Protein AF-A0A9J7IF92-F1 (afdb_monomer_lite)

Foldseek 3Di:
DCVVVVVVVVVVCVVVVFDWDWDDDVPPPVRTDIDRCCCVVVPVPDDDDDPDDDDDQDAFDQDPVDLLNVLQCCLQCVVVVHDDDDDDDPDDDCQSVCSVVVHHDDDDDQQPPHDDQVVHPPDDGDPVSVVVRVVSCVRSVVSSVVD

Sequence (147 aa):
MFEPCIKFLCQELQKLEIPYQVHHINGDRTKPVLVRKWCEEAGGDIVLHFEQKEPKVEPTKIDDSNIYWVAFEKCLVKELGLKIRKQIFPGGTDSRHIRHVGIPSIGFSPMINTPVLLHDHDEFLKADTYLRGVEIYEKLIPAVVNA

Radius of gyration: 21.29 Å; chains: 1; bounding box: 54×37×50 Å

pLDDT: mean 86.66, std 11.0, range [61.31, 98.31]

Secondary structure (DSSP, 8-state):
--HHHHHHHHHHHHHTT--EEEEEGGG-TTSEEEEETHHHHTTS------S--PPP-PPPP-STT-HHHHHHHIIIIIIS----------S--THHHHHHTT---------TT----TTSTT----HHHHHHHHHHHHHHHHHHHT-

Structure (mmCIF, N/CA/C/O backbone):
data_AF-A0A9J7IF92-F1
#
_entry.id   AF-A0A9J7IF92-F1
#
loop_
_atom_site.group_PDB
_atom_site.id
_atom_site.type_symbol
_atom_site.label_atom_id
_atom_site.label_alt_id
_atom_site.label_comp_id
_atom_site.label_asym_id
_atom_site.label_entity_id
_atom_site.label_seq_id
_atom_site.pdbx_PDB_ins_code
_atom_site.Cartn_x
_atom_site.Cartn_y
_atom_site.Cartn_z
_atom_site.occupancy
_atom_site.B_iso_or_equiv
_atom_site.auth_seq_id
_atom_site.auth_comp_id
_atom_site.auth_asym_id
_atom_site.auth_atom_id
_atom_site.pdbx_PDB_model_num
ATOM 1 N N . MET A 1 1 ? 9.139 15.961 -10.891 1.00 61.31 1 MET A N 1
ATOM 2 C CA . MET A 1 1 ? 8.893 14.813 -9.983 1.00 61.31 1 MET A CA 1
ATOM 3 C C . MET A 1 1 ? 10.072 13.833 -9.942 1.00 61.31 1 MET A C 1
ATOM 5 O O . MET A 1 1 ? 10.369 13.362 -8.859 1.00 61.31 1 MET A O 1
ATOM 9 N N . PHE A 1 2 ? 10.790 13.574 -11.047 1.00 72.06 2 PHE A N 1
ATOM 10 C CA . PHE A 1 2 ? 11.914 12.610 -11.065 1.00 72.06 2 PHE A CA 1
ATOM 11 C C . PHE A 1 2 ? 13.319 13.228 -11.100 1.00 72.06 2 PHE A C 1
ATOM 13 O O . PHE A 1 2 ? 14.304 12.503 -11.051 1.00 72.06 2 PHE A O 1
ATOM 20 N N . GLU A 1 3 ? 13.434 14.552 -11.170 1.00 77.56 3 GLU A N 1
ATOM 21 C CA . GLU A 1 3 ? 14.719 15.248 -11.301 1.00 77.56 3 GLU A CA 1
ATOM 22 C C . GLU A 1 3 ? 15.701 14.980 -10.142 1.00 77.56 3 GLU A C 1
ATOM 24 O O . GLU A 1 3 ? 16.866 14.706 -10.429 1.00 77.56 3 GLU A O 1
ATOM 29 N N . PRO A 1 4 ? 15.269 14.913 -8.862 1.00 81.44 4 PRO A N 1
ATOM 30 C CA . PRO A 1 4 ? 16.155 14.482 -7.778 1.00 81.44 4 PRO A CA 1
ATOM 31 C C . PRO A 1 4 ? 16.646 13.036 -7.944 1.00 81.44 4 PRO A C 1
ATOM 33 O O . PRO A 1 4 ? 17.818 12.758 -7.703 1.00 81.44 4 PRO A O 1
ATOM 36 N N . CYS A 1 5 ? 15.779 12.126 -8.403 1.00 76.56 5 CYS A N 1
ATOM 37 C CA . CYS A 1 5 ? 16.123 10.720 -8.631 1.00 76.56 5 CYS A CA 1
ATOM 38 C C . CYS A 1 5 ? 17.094 10.555 -9.806 1.00 76.56 5 CYS A C 1
ATOM 40 O O . CYS A 1 5 ? 18.073 9.828 -9.688 1.00 76.56 5 CYS A O 1
ATOM 42 N N . ILE A 1 6 ? 16.859 11.257 -10.920 1.00 81.69 6 ILE A N 1
ATOM 43 C CA . ILE A 1 6 ? 17.766 11.264 -12.074 1.00 81.69 6 ILE A CA 1
ATOM 44 C C . ILE A 1 6 ? 19.119 11.838 -11.674 1.00 81.69 6 ILE A C 1
ATOM 46 O O . ILE A 1 6 ? 20.137 11.226 -11.963 1.00 81.69 6 ILE A O 1
ATOM 50 N N . LYS A 1 7 ? 19.145 12.966 -10.956 1.00 84.50 7 LYS A N 1
ATOM 51 C CA . LYS A 1 7 ? 20.393 13.573 -10.487 1.00 84.50 7 LYS A CA 1
ATOM 52 C C . LYS A 1 7 ? 21.185 12.617 -9.595 1.00 84.50 7 LYS A C 1
ATOM 54 O O . LYS A 1 7 ? 22.384 12.475 -9.805 1.00 84.50 7 LYS A O 1
ATOM 59 N N . PHE A 1 8 ? 20.518 11.944 -8.656 1.00 85.44 8 PHE A N 1
ATOM 60 C CA . PHE A 1 8 ? 21.138 10.924 -7.811 1.00 85.44 8 PHE A CA 1
ATOM 61 C C . PHE A 1 8 ? 21.724 9.778 -8.647 1.00 85.44 8 PHE A C 1
ATOM 63 O O . PHE A 1 8 ? 22.907 9.481 -8.530 1.00 85.44 8 PHE A O 1
ATOM 70 N N . LEU A 1 9 ? 20.939 9.182 -9.548 1.00 79.62 9 LEU A N 1
ATOM 71 C CA . LEU A 1 9 ? 21.404 8.070 -10.380 1.00 79.62 9 LEU A CA 1
ATOM 72 C C . LEU A 1 9 ? 22.560 8.479 -11.302 1.00 79.62 9 LEU A C 1
ATOM 74 O O . LEU A 1 9 ? 23.534 7.743 -11.413 1.00 79.62 9 LEU A O 1
ATOM 78 N N . CYS A 1 10 ? 22.498 9.662 -11.915 1.00 83.31 10 CYS A N 1
ATOM 79 C CA . CYS A 1 10 ? 23.593 10.203 -12.719 1.00 83.31 10 CYS A CA 1
ATOM 80 C C . CYS A 1 10 ? 24.871 10.389 -11.887 1.00 83.31 10 CYS A C 1
ATOM 82 O O . CYS A 1 10 ? 25.952 10.062 -12.366 1.00 83.31 10 CYS A O 1
ATOM 84 N N . GLN A 1 11 ? 24.762 10.878 -10.646 1.00 87.25 11 GLN A N 1
ATOM 85 C CA . GLN A 1 11 ? 25.906 11.026 -9.739 1.00 87.25 11 GLN A CA 1
ATOM 86 C C . GLN A 1 11 ? 26.518 9.673 -9.358 1.00 87.25 11 GLN A C 1
ATOM 88 O O . GLN A 1 11 ? 27.738 9.540 -9.368 1.00 87.25 11 GLN A O 1
ATOM 93 N N . GLU A 1 12 ? 25.699 8.664 -9.053 1.00 81.62 12 GLU A N 1
ATOM 94 C CA . GLU A 1 12 ? 26.191 7.316 -8.740 1.00 81.62 12 GLU A CA 1
ATOM 95 C C . GLU A 1 12 ? 26.870 6.662 -9.951 1.00 81.62 12 GLU A C 1
ATOM 97 O O . GLU A 1 12 ? 27.951 6.095 -9.820 1.00 81.62 12 GLU A O 1
ATOM 102 N N . LEU A 1 13 ? 26.298 6.808 -11.150 1.00 79.19 13 LEU A N 1
ATOM 103 C CA . LEU A 1 13 ? 26.904 6.292 -12.380 1.00 79.19 13 LEU A CA 1
ATOM 104 C C . LEU A 1 13 ? 28.215 7.014 -12.722 1.00 79.19 13 LEU A C 1
ATOM 106 O O . LEU A 1 13 ? 29.165 6.357 -13.130 1.00 79.19 13 LEU A O 1
ATOM 110 N N . GLN A 1 14 ? 28.315 8.328 -12.477 1.00 83.69 14 GLN A N 1
ATOM 111 C CA . GLN A 1 14 ? 29.574 9.074 -12.625 1.00 83.69 14 GLN A CA 1
ATOM 112 C C . GLN A 1 14 ? 30.665 8.584 -11.671 1.00 83.69 14 GLN A C 1
ATOM 114 O O . GLN A 1 14 ? 31.800 8.417 -12.101 1.00 83.69 14 GLN A O 1
ATOM 119 N N . LYS A 1 15 ? 30.337 8.338 -10.395 1.00 85.06 15 LYS A N 1
ATOM 120 C CA . LYS A 1 15 ? 31.303 7.813 -9.411 1.00 85.06 15 LYS A CA 1
ATOM 121 C C . LYS A 1 15 ? 31.850 6.442 -9.801 1.00 85.06 15 LYS A C 1
ATOM 123 O O . LYS A 1 15 ? 32.985 6.129 -9.466 1.00 85.06 15 LYS A O 1
ATOM 128 N N . LEU A 1 16 ? 31.025 5.634 -10.462 1.00 76.44 16 LEU A N 1
ATOM 129 C CA . LEU A 1 16 ? 31.374 4.296 -10.933 1.00 76.44 16 LEU A CA 1
ATOM 130 C C . LEU A 1 16 ? 31.968 4.297 -12.350 1.00 76.44 16 LEU A C 1
ATOM 132 O O . LEU A 1 16 ? 32.213 3.224 -12.889 1.00 76.44 16 LEU A O 1
ATOM 136 N N . GLU A 1 17 ? 32.144 5.474 -12.962 1.00 82.56 17 GLU A N 1
ATOM 137 C CA . GLU A 1 17 ? 32.596 5.641 -14.352 1.00 82.56 17 GLU A CA 1
ATOM 138 C C . GLU A 1 17 ? 31.731 4.871 -15.375 1.00 82.56 17 GLU A C 1
ATOM 140 O O . GLU A 1 17 ? 32.183 4.517 -16.461 1.00 82.56 17 GLU A O 1
ATOM 145 N N . ILE A 1 18 ? 30.455 4.634 -15.046 1.00 68.75 18 ILE A N 1
ATOM 146 C CA . ILE A 1 18 ? 29.506 3.923 -15.907 1.00 68.75 18 ILE A CA 1
ATOM 147 C C . ILE A 1 18 ? 28.872 4.924 -16.881 1.00 68.75 18 ILE A C 1
ATOM 149 O O . ILE A 1 18 ? 28.233 5.885 -16.434 1.00 68.75 18 ILE A O 1
ATOM 153 N N . PRO A 1 19 ? 28.959 4.707 -18.202 1.00 73.25 19 PRO A N 1
ATOM 154 C CA . PRO A 1 19 ? 28.343 5.605 -19.169 1.00 73.25 19 PRO A CA 1
ATOM 155 C C . PRO A 1 19 ? 26.812 5.524 -19.134 1.00 73.25 19 PRO A C 1
ATOM 157 O O . PRO A 1 19 ? 26.199 4.462 -18.984 1.00 73.25 19 PRO A O 1
ATOM 160 N N . TYR A 1 20 ? 26.158 6.672 -19.293 1.00 77.44 20 TYR A N 1
ATOM 161 C CA . TYR A 1 20 ?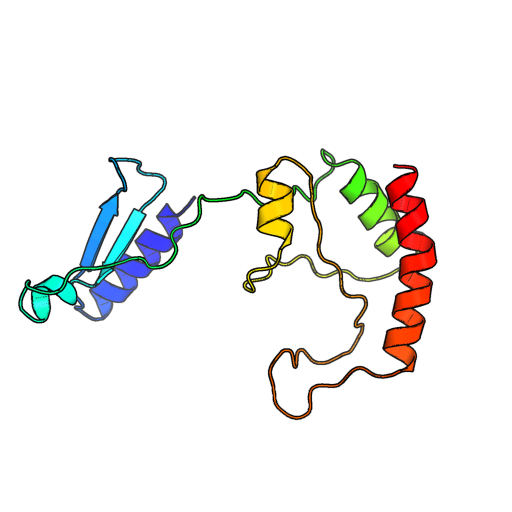 24.702 6.769 -19.229 1.00 77.44 20 TYR A CA 1
ATOM 162 C C . TYR A 1 20 ? 24.157 7.843 -20.163 1.00 77.44 20 TYR A C 1
ATOM 164 O O . TYR A 1 20 ? 24.874 8.761 -20.568 1.00 77.44 20 TYR A O 1
ATOM 172 N N . GLN A 1 21 ? 22.864 7.740 -20.471 1.00 79.50 21 GLN A N 1
ATOM 173 C CA . GLN A 1 21 ? 22.123 8.781 -21.170 1.00 79.50 21 GLN A CA 1
ATOM 174 C C . GLN A 1 21 ? 20.729 8.960 -20.565 1.00 79.50 21 GLN A C 1
ATOM 176 O O . GLN A 1 21 ? 20.034 7.997 -20.241 1.00 79.50 21 GLN A O 1
ATOM 181 N N . VAL A 1 22 ? 20.318 10.221 -20.416 1.00 79.00 22 VAL A N 1
ATOM 182 C CA . VAL A 1 22 ? 18.958 10.584 -20.005 1.00 79.00 22 VAL A CA 1
ATOM 183 C C . VAL A 1 22 ? 18.161 10.938 -21.254 1.00 79.00 22 VAL A C 1
ATOM 185 O O . VAL A 1 22 ? 18.395 11.971 -21.881 1.00 79.00 22 VAL A O 1
ATOM 188 N N . HIS A 1 23 ? 17.202 10.093 -21.607 1.00 77.12 23 HIS A N 1
ATO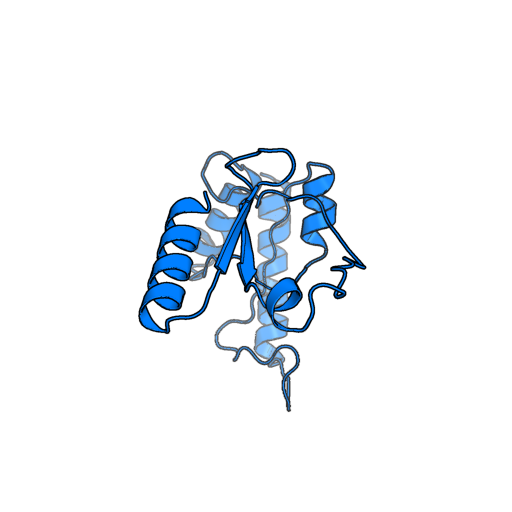M 189 C CA . HIS A 1 23 ? 16.242 10.351 -22.674 1.00 77.12 23 HIS A CA 1
ATOM 190 C C . HIS A 1 23 ? 14.956 10.936 -22.098 1.00 77.12 23 HIS A C 1
ATOM 192 O O . HIS A 1 23 ? 14.600 10.668 -20.955 1.00 77.12 23 HIS A O 1
ATOM 198 N N . HIS A 1 24 ? 14.227 11.705 -22.900 1.00 77.88 24 HIS A N 1
ATOM 199 C CA . HIS A 1 24 ? 12.917 12.236 -22.529 1.00 77.88 24 HIS A CA 1
ATOM 200 C C . HIS A 1 24 ? 11.891 11.764 -23.551 1.00 77.88 24 HIS A C 1
ATOM 202 O O . HIS A 1 24 ? 12.028 12.043 -24.744 1.00 77.88 24 HIS A O 1
ATOM 208 N N . ILE A 1 25 ? 10.875 11.033 -23.093 1.00 67.31 25 ILE A N 1
ATOM 209 C CA . ILE A 1 25 ? 9.844 10.480 -23.980 1.00 67.31 25 ILE A CA 1
ATOM 210 C C . ILE A 1 25 ? 9.096 11.642 -24.643 1.00 67.31 25 ILE A C 1
ATOM 212 O O . ILE A 1 25 ? 8.476 12.446 -23.952 1.00 67.31 25 ILE A O 1
ATOM 216 N N . ASN A 1 26 ? 9.153 11.734 -25.975 1.00 74.19 26 ASN A N 1
ATOM 217 C CA . ASN A 1 26 ? 8.546 12.814 -26.770 1.00 74.19 26 ASN A CA 1
ATOM 218 C C . ASN A 1 26 ? 8.963 14.234 -26.324 1.00 74.19 26 ASN A C 1
ATOM 220 O O . ASN A 1 26 ? 8.183 15.174 -26.441 1.00 74.19 26 ASN A O 1
ATOM 224 N N . GLY A 1 27 ? 10.169 14.393 -25.764 1.00 74.25 27 GLY A N 1
ATOM 225 C CA . GLY A 1 27 ? 10.653 15.679 -25.242 1.00 74.25 27 GLY A CA 1
ATOM 226 C C . GLY A 1 27 ? 10.048 16.105 -23.895 1.00 74.25 27 GLY A C 1
ATOM 227 O O . GLY A 1 27 ? 10.389 17.172 -23.385 1.00 74.25 27 GLY A O 1
ATOM 228 N N . ASP A 1 28 ? 9.194 15.280 -23.281 1.00 72.75 28 ASP A N 1
ATOM 229 C CA . ASP A 1 28 ? 8.580 15.558 -21.983 1.00 72.75 28 ASP A CA 1
ATOM 230 C C . ASP A 1 28 ? 9.610 15.417 -20.847 1.00 72.75 28 ASP A C 1
ATOM 232 O O . ASP A 1 28 ? 9.982 14.314 -20.431 1.00 72.75 28 ASP A O 1
ATOM 236 N N . ARG A 1 29 ? 10.053 16.561 -20.308 1.00 74.94 29 ARG A N 1
ATOM 237 C CA . ARG A 1 29 ? 11.003 16.653 -19.182 1.00 74.94 29 ARG A CA 1
ATOM 238 C C . ARG A 1 29 ? 10.512 15.985 -17.896 1.00 74.94 29 ARG A C 1
ATOM 240 O O . ARG A 1 29 ? 11.304 15.727 -16.994 1.00 74.94 29 ARG A O 1
ATOM 247 N N . THR A 1 30 ? 9.222 15.672 -17.794 1.00 70.25 30 THR A N 1
ATOM 248 C CA . THR A 1 30 ? 8.659 14.971 -16.637 1.00 70.25 30 THR A CA 1
ATOM 249 C C . THR A 1 30 ? 8.763 13.448 -16.737 1.00 70.25 30 THR A C 1
ATOM 251 O O . THR A 1 30 ? 8.456 12.770 -15.757 1.00 70.25 30 THR A O 1
ATOM 254 N N . LYS A 1 31 ? 9.236 12.904 -17.870 1.00 68.31 31 LYS A N 1
ATOM 255 C CA . LYS A 1 31 ? 9.365 11.460 -18.132 1.00 68.31 31 LYS A CA 1
ATOM 256 C C . LYS A 1 31 ? 10.790 11.081 -18.564 1.00 68.31 31 LYS A C 1
ATOM 258 O O . LYS A 1 31 ? 10.993 10.657 -19.707 1.00 68.31 31 LYS A O 1
ATOM 263 N N . PRO A 1 32 ? 11.787 11.257 -17.681 1.00 72.75 32 PRO A N 1
ATOM 264 C CA . PRO A 1 32 ? 13.157 10.897 -17.994 1.00 72.75 32 PRO A CA 1
ATOM 265 C C . PRO A 1 32 ? 13.330 9.372 -17.962 1.00 72.75 32 PRO A C 1
ATOM 267 O O . PRO A 1 32 ? 12.923 8.708 -17.009 1.00 72.75 32 PRO A O 1
ATOM 270 N N . VAL A 1 33 ? 13.956 8.821 -18.996 1.00 68.31 33 VAL A N 1
ATOM 271 C CA . VAL A 1 33 ? 14.399 7.429 -19.065 1.00 68.31 33 VAL A CA 1
ATOM 272 C C . VAL A 1 33 ? 15.915 7.445 -19.006 1.00 68.31 33 VAL A C 1
ATOM 274 O O . VAL A 1 33 ? 16.577 7.915 -19.929 1.00 68.31 33 VAL A O 1
ATOM 277 N N . LEU A 1 34 ? 16.462 6.953 -17.903 1.00 70.44 34 LEU A N 1
ATOM 278 C CA . LEU A 1 34 ? 17.889 6.711 -17.781 1.00 70.44 34 LEU A CA 1
ATOM 279 C C . LEU A 1 34 ? 18.160 5.300 -18.296 1.00 70.44 34 LEU A C 1
ATOM 281 O O . LEU A 1 34 ? 17.936 4.322 -17.585 1.00 70.44 34 LEU A O 1
ATOM 285 N N . VAL A 1 35 ? 18.598 5.200 -19.545 1.00 66.25 35 VAL A N 1
ATOM 286 C CA . VAL A 1 35 ? 19.073 3.936 -20.106 1.00 66.25 35 VAL A CA 1
ATOM 287 C C . VAL A 1 35 ? 20.578 3.923 -19.873 1.00 66.25 35 VAL A C 1
ATOM 289 O O . VAL A 1 35 ? 21.292 4.837 -20.294 1.00 66.25 35 VAL A O 1
ATOM 292 N N . ARG A 1 36 ? 21.074 2.923 -19.135 1.00 63.16 36 ARG A N 1
ATOM 293 C CA . ARG A 1 36 ? 22.516 2.638 -19.143 1.00 63.16 36 ARG A CA 1
ATOM 294 C C . ARG A 1 36 ? 22.883 2.356 -20.592 1.00 63.16 36 ARG A C 1
ATOM 296 O O . ARG A 1 36 ? 22.140 1.631 -21.249 1.00 63.16 36 ARG A O 1
ATOM 303 N N . LYS A 1 37 ? 24.001 2.888 -21.082 1.00 62.62 37 LYS A N 1
ATOM 304 C CA . LYS A 1 37 ? 24.419 2.742 -22.487 1.00 62.62 37 LYS A CA 1
ATOM 305 C C . LYS A 1 37 ? 24.657 1.294 -22.940 1.00 62.62 37 LYS A C 1
ATOM 307 O O . LYS A 1 37 ? 25.065 1.088 -24.067 1.00 62.62 37 LYS A O 1
ATOM 312 N N . TRP A 1 38 ? 24.336 0.292 -22.127 1.00 64.50 38 TRP A N 1
ATOM 313 C CA . TRP A 1 38 ? 24.441 -1.138 -22.397 1.00 64.50 38 TRP A CA 1
ATOM 314 C C . TRP A 1 38 ? 23.964 -1.567 -23.784 1.00 64.50 38 TRP A C 1
ATOM 316 O O . TRP A 1 38 ? 24.615 -2.405 -24.390 1.00 64.50 38 TRP A O 1
ATOM 326 N N . CYS A 1 39 ? 22.874 -0.999 -24.310 1.00 67.06 39 CYS A N 1
ATOM 327 C CA . CYS A 1 39 ? 22.420 -1.336 -25.666 1.00 67.06 39 CYS A CA 1
ATOM 328 C C . CYS A 1 39 ? 23.408 -0.857 -26.749 1.00 67.06 39 CYS A C 1
ATOM 330 O O . CYS A 1 39 ? 23.633 -1.562 -27.726 1.00 67.06 39 CYS A O 1
ATOM 332 N N . GLU A 1 40 ? 24.027 0.312 -26.556 1.00 66.50 40 GLU A N 1
ATOM 333 C CA . GLU A 1 40 ? 25.064 0.864 -27.439 1.00 66.50 40 GLU A CA 1
ATOM 334 C C . GLU A 1 40 ? 26.426 0.188 -27.204 1.00 66.50 40 GLU A C 1
ATOM 336 O O . GLU A 1 40 ? 27.110 -0.185 -28.151 1.00 66.50 40 GLU A O 1
ATOM 341 N N . GLU A 1 41 ? 26.809 -0.019 -25.943 1.00 66.38 41 GLU A N 1
ATOM 342 C CA . GLU A 1 41 ? 28.092 -0.607 -25.533 1.00 66.38 41 GLU A CA 1
ATOM 343 C C . GLU A 1 41 ? 28.228 -2.083 -25.901 1.00 66.38 41 GLU A C 1
ATOM 345 O O . GLU A 1 41 ? 29.332 -2.542 -26.180 1.00 66.38 41 GLU A O 1
ATOM 350 N N . ALA A 1 42 ? 27.128 -2.834 -25.907 1.00 69.12 42 ALA A N 1
ATOM 351 C CA . ALA A 1 42 ? 27.148 -4.255 -26.235 1.00 69.12 42 ALA A CA 1
ATOM 352 C C . ALA A 1 42 ? 27.092 -4.544 -27.748 1.00 69.12 42 ALA A C 1
ATOM 354 O O . ALA A 1 42 ? 27.033 -5.712 -28.121 1.00 69.12 42 ALA A O 1
ATOM 355 N N . GLY A 1 43 ? 27.140 -3.517 -28.609 1.00 72.25 43 GLY A N 1
ATOM 356 C CA . GLY A 1 43 ? 27.198 -3.692 -30.067 1.00 72.25 43 GLY A CA 1
ATOM 357 C C . GLY A 1 43 ? 26.260 -2.793 -30.872 1.0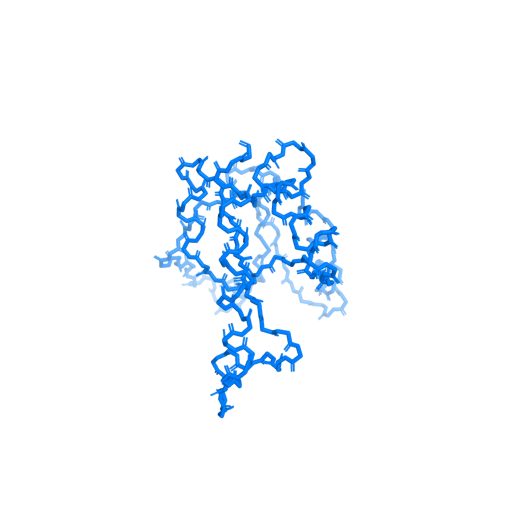0 72.25 43 GLY A C 1
ATOM 358 O O . GLY A 1 43 ? 26.395 -2.724 -32.092 1.00 72.25 43 GLY A O 1
ATOM 359 N N . GLY A 1 44 ? 25.345 -2.063 -30.221 1.00 69.88 44 GLY A N 1
ATOM 360 C CA . GLY A 1 44 ? 24.446 -1.100 -30.873 1.00 69.88 44 GLY A CA 1
ATOM 361 C C . GLY A 1 44 ? 23.291 -1.719 -31.667 1.00 69.88 44 GLY A C 1
ATOM 362 O O . GLY A 1 44 ? 22.421 -0.995 -32.143 1.00 69.88 44 GLY A O 1
ATOM 363 N N . ASP A 1 45 ? 23.244 -3.044 -31.776 1.00 78.00 45 ASP A N 1
ATOM 364 C CA . ASP A 1 45 ? 22.208 -3.835 -32.442 1.00 78.00 45 ASP A CA 1
ATOM 365 C C . ASP A 1 45 ? 21.127 -4.358 -31.471 1.00 78.00 45 ASP A C 1
ATOM 367 O O . ASP A 1 45 ? 20.258 -5.142 -31.853 1.00 78.00 45 ASP A O 1
ATOM 371 N N . ILE A 1 46 ? 21.127 -3.881 -30.220 1.00 72.31 46 ILE A N 1
ATOM 372 C CA . ILE A 1 46 ? 20.140 -4.244 -29.196 1.00 72.31 46 ILE A CA 1
ATOM 373 C C . ILE A 1 46 ? 18.951 -3.278 -29.229 1.00 72.31 46 ILE A C 1
ATOM 375 O O . ILE A 1 46 ? 19.073 -2.088 -28.935 1.00 72.31 46 ILE A O 1
ATOM 379 N N . VAL A 1 47 ? 17.764 -3.815 -29.516 1.00 73.38 47 VAL A N 1
ATOM 380 C CA . VAL A 1 47 ? 16.499 -3.069 -29.514 1.00 73.38 47 VAL A CA 1
ATOM 381 C C . VAL A 1 47 ? 15.751 -3.306 -28.204 1.00 73.38 47 VAL A C 1
ATOM 383 O O . VAL A 1 47 ? 15.433 -4.440 -27.850 1.00 73.38 47 VAL A O 1
ATOM 386 N N . LEU A 1 48 ? 15.413 -2.225 -27.499 1.00 70.75 48 LEU A N 1
ATOM 387 C CA . LEU A 1 48 ? 14.524 -2.290 -26.340 1.00 70.75 48 LEU A CA 1
ATOM 388 C C . LEU A 1 48 ? 13.077 -2.477 -26.800 1.00 70.75 48 LEU A C 1
ATOM 390 O O . LEU A 1 48 ? 12.477 -1.575 -27.386 1.00 70.75 48 LEU A O 1
ATOM 394 N N . HIS A 1 49 ? 12.505 -3.631 -26.478 1.00 74.50 49 HIS A N 1
ATOM 395 C CA . HIS A 1 49 ? 11.083 -3.893 -26.631 1.00 74.50 49 HIS A CA 1
ATOM 396 C C . HIS A 1 49 ? 10.407 -3.875 -25.259 1.00 74.50 49 HIS A C 1
ATOM 398 O O . HIS A 1 49 ? 10.846 -4.548 -24.328 1.00 74.50 49 HIS A O 1
ATOM 404 N N . PHE A 1 50 ? 9.329 -3.104 -25.130 1.00 77.19 50 PHE A N 1
ATOM 405 C CA . PHE A 1 50 ? 8.481 -3.139 -23.944 1.00 77.19 50 PHE A CA 1
ATOM 406 C C . PHE A 1 50 ? 7.292 -4.043 -24.244 1.00 77.19 50 PHE A C 1
ATOM 408 O O . PHE A 1 50 ? 6.411 -3.649 -25.001 1.00 77.19 50 PHE A O 1
ATOM 415 N N . GLU A 1 51 ? 7.249 -5.230 -23.640 1.00 78.25 51 GLU A N 1
ATOM 416 C CA . GLU A 1 51 ? 6.083 -6.121 -23.751 1.00 78.25 51 GLU A CA 1
ATOM 417 C C . GLU A 1 51 ? 4.825 -5.480 -23.154 1.00 78.25 51 GLU A C 1
ATOM 419 O O . GLU A 1 51 ? 3.728 -5.643 -23.680 1.00 78.25 51 GLU A O 1
ATOM 424 N N . GLN A 1 52 ? 4.997 -4.688 -22.092 1.00 73.81 52 GLN A N 1
ATOM 425 C CA . GLN A 1 52 ? 3.916 -3.961 -21.442 1.00 73.81 52 GLN A CA 1
ATOM 426 C C . GLN A 1 52 ? 4.375 -2.550 -21.055 1.00 73.81 52 GLN A C 1
ATOM 428 O O . GLN A 1 52 ? 5.289 -2.366 -20.250 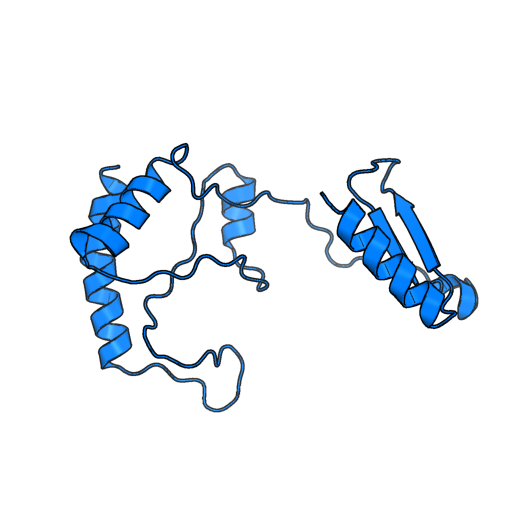1.00 73.81 52 GLN A O 1
ATOM 433 N N . LYS A 1 53 ? 3.731 -1.531 -21.638 1.00 76.62 53 LYS A N 1
ATOM 434 C CA . LYS A 1 53 ? 3.970 -0.112 -21.340 1.00 76.62 53 LYS A CA 1
ATOM 435 C C . LYS A 1 53 ? 2.669 0.550 -20.907 1.00 76.62 53 LYS A C 1
ATOM 437 O O . LYS A 1 53 ? 1.889 1.015 -21.733 1.00 76.62 53 LYS A O 1
ATOM 442 N N . GLU A 1 54 ? 2.470 0.617 -19.600 1.00 75.38 54 GLU A N 1
ATOM 443 C CA . GLU A 1 54 ? 1.278 1.225 -19.017 1.00 75.38 54 GLU A CA 1
ATOM 444 C C . GLU A 1 54 ? 1.417 2.751 -18.893 1.00 75.38 54 GLU A C 1
ATOM 446 O O . GLU A 1 54 ? 2.515 3.265 -18.630 1.00 75.38 54 GLU A O 1
ATOM 451 N N . PRO A 1 55 ? 0.319 3.512 -19.047 1.00 81.62 55 PRO A N 1
ATOM 452 C CA . PRO A 1 55 ? 0.316 4.925 -18.713 1.00 81.62 55 PRO A CA 1
ATOM 453 C C . PRO A 1 55 ? 0.554 5.121 -17.212 1.00 81.62 55 PRO A C 1
ATOM 455 O O . PRO A 1 55 ? 0.169 4.304 -16.372 1.00 81.62 55 PRO A O 1
ATOM 458 N N . LYS A 1 56 ? 1.154 6.259 -16.851 1.00 83.00 56 LYS A N 1
ATOM 459 C CA . LYS A 1 56 ? 1.270 6.647 -15.445 1.00 83.00 56 LYS A CA 1
ATOM 460 C C . LYS A 1 56 ? -0.132 6.887 -14.878 1.00 83.00 56 LYS A C 1
ATOM 462 O O . LYS A 1 56 ? -0.861 7.734 -15.387 1.00 83.00 56 LYS A O 1
ATOM 467 N N . VAL A 1 57 ? -0.467 6.188 -13.797 1.00 86.94 57 VAL A N 1
ATOM 468 C CA . VAL A 1 57 ? -1.705 6.402 -13.038 1.00 86.94 57 VAL A CA 1
ATOM 469 C C . VAL A 1 57 ? -1.360 7.010 -11.682 1.00 86.94 57 VAL A C 1
ATOM 471 O O . VAL A 1 57 ? -0.681 6.379 -10.866 1.00 86.94 57 VAL A O 1
ATOM 474 N N . GLU A 1 58 ? -1.826 8.236 -11.439 1.00 90.12 58 GLU A N 1
ATOM 475 C CA . GLU A 1 58 ? -1.540 8.971 -10.203 1.00 90.12 58 GLU A CA 1
ATOM 476 C C . GLU A 1 58 ? -2.142 8.275 -8.970 1.00 90.12 58 GLU A C 1
ATOM 478 O O . GLU A 1 58 ? -3.229 7.689 -9.055 1.00 90.12 58 GLU A O 1
ATOM 483 N N . PRO A 1 59 ? -1.445 8.282 -7.819 1.00 90.81 59 PRO A N 1
ATOM 484 C CA . PRO A 1 59 ? -1.945 7.681 -6.586 1.00 90.81 59 PRO A CA 1
ATOM 485 C C . PRO A 1 59 ? -3.211 8.386 -6.094 1.00 90.81 59 PRO A C 1
ATOM 487 O O . PRO A 1 59 ? -3.409 9.582 -6.312 1.00 90.81 59 PRO A O 1
ATOM 490 N N . THR A 1 60 ? -4.064 7.645 -5.387 1.00 93.88 60 THR A N 1
ATOM 491 C CA . THR A 1 60 ? -5.194 8.244 -4.675 1.00 93.88 60 THR A CA 1
ATOM 492 C C . THR A 1 60 ? -4.675 9.183 -3.590 1.00 93.88 60 THR A C 1
ATOM 494 O O . THR A 1 60 ? -3.778 8.822 -2.828 1.00 93.88 60 THR A O 1
ATOM 497 N N . LYS A 1 61 ? -5.232 10.397 -3.532 1.00 94.50 61 LYS A N 1
ATOM 498 C CA . LYS A 1 61 ? -4.887 11.381 -2.503 1.00 94.50 61 LYS A CA 1
ATOM 499 C C . LYS A 1 61 ? -5.331 10.884 -1.131 1.00 94.50 61 LYS A C 1
ATOM 501 O O . LYS A 1 61 ? -6.441 10.374 -0.985 1.00 94.50 61 LYS A O 1
ATOM 506 N N . ILE A 1 62 ? -4.456 11.055 -0.149 1.00 94.81 62 ILE A N 1
ATOM 507 C CA . ILE A 1 62 ? -4.659 10.672 1.254 1.00 94.81 62 ILE A CA 1
ATOM 508 C C . ILE A 1 62 ? -4.506 11.903 2.155 1.00 94.81 62 ILE A C 1
ATOM 510 O O . ILE A 1 62 ? -3.713 11.927 3.095 1.00 94.81 62 ILE A O 1
ATOM 514 N N . ASP A 1 63 ? -5.229 12.955 1.780 1.00 94.75 63 ASP A N 1
ATOM 515 C CA . ASP A 1 63 ? -5.318 14.246 2.456 1.00 94.75 63 ASP A CA 1
ATOM 516 C C . ASP A 1 63 ? -6.796 14.645 2.624 1.00 94.75 63 ASP A C 1
ATOM 518 O O . ASP A 1 63 ? -7.702 13.922 2.196 1.00 94.75 63 ASP A O 1
ATOM 522 N N . ASP A 1 64 ? -7.038 15.810 3.223 1.00 96.56 64 ASP A N 1
ATOM 523 C CA . ASP A 1 64 ? -8.384 16.302 3.535 1.00 96.56 64 ASP A CA 1
ATOM 524 C C . ASP A 1 64 ? -9.245 16.608 2.291 1.00 96.56 64 ASP A C 1
ATOM 526 O O . ASP A 1 64 ? -10.440 16.865 2.420 1.00 96.56 64 ASP A O 1
ATOM 530 N N . SER A 1 65 ? -8.682 16.559 1.074 1.00 96.31 65 SER A N 1
ATOM 531 C CA . SER A 1 65 ? -9.453 16.728 -0.167 1.00 96.31 65 SER A CA 1
ATOM 532 C C . SER A 1 65 ? -10.211 15.467 -0.598 1.00 96.31 65 SER A C 1
ATOM 534 O O . SER A 1 65 ? -11.041 15.536 -1.504 1.00 96.31 65 SER A O 1
ATOM 536 N N . ASN A 1 66 ? -9.944 14.315 0.027 1.00 96.38 66 ASN A N 1
ATOM 537 C CA . ASN A 1 66 ? -10.594 13.044 -0.279 1.00 96.38 66 ASN A CA 1
ATOM 538 C C . ASN A 1 66 ? -11.479 12.590 0.890 1.00 96.38 66 ASN A C 1
ATOM 540 O O . ASN A 1 66 ? -10.983 12.045 1.876 1.00 96.38 66 ASN A O 1
ATOM 544 N N . ILE A 1 67 ? -12.797 12.750 0.744 1.00 96.94 67 ILE A N 1
ATOM 545 C CA . ILE A 1 67 ? -13.779 12.401 1.785 1.00 96.94 67 ILE A CA 1
ATOM 546 C C . ILE A 1 67 ? -13.682 10.936 2.225 1.00 96.94 67 ILE A C 1
ATOM 548 O O . ILE A 1 67 ? -13.764 10.640 3.417 1.00 96.94 67 ILE A O 1
ATOM 552 N N . TYR A 1 68 ? -13.397 10.027 1.286 1.00 97.00 68 TYR A N 1
ATOM 553 C CA . TYR A 1 68 ? -13.253 8.607 1.587 1.00 97.00 68 TYR A CA 1
ATOM 554 C C . TYR A 1 68 ? -12.027 8.362 2.460 1.00 97.00 68 TYR A C 1
ATOM 556 O O . TYR A 1 68 ? -12.101 7.580 3.399 1.00 97.00 68 TYR A O 1
ATOM 564 N N . TRP A 1 69 ? -10.915 9.058 2.196 1.00 97.12 69 TRP A N 1
ATOM 565 C CA . TRP A 1 69 ? -9.726 8.980 3.045 1.00 97.12 69 TRP A CA 1
ATOM 566 C C . TRP A 1 69 ? -9.984 9.554 4.440 1.00 97.12 69 TRP A C 1
ATOM 568 O O . TRP A 1 69 ? -9.597 8.937 5.428 1.00 97.12 69 TRP A O 1
ATOM 578 N N . VAL A 1 70 ? -10.661 10.700 4.536 1.00 97.88 70 VAL A N 1
ATOM 579 C CA . VAL A 1 70 ? -10.971 11.332 5.827 1.00 97.88 70 VAL A CA 1
ATOM 580 C C . VAL A 1 70 ? -11.817 10.402 6.700 1.00 97.88 70 VAL A C 1
ATOM 582 O O . VAL A 1 70 ? -11.495 10.198 7.873 1.00 97.88 70 VAL A O 1
ATOM 585 N N . ALA A 1 71 ? -12.862 9.791 6.133 1.00 98.06 71 ALA A N 1
ATOM 586 C CA . ALA A 1 71 ? -13.686 8.808 6.834 1.00 98.06 71 ALA A CA 1
ATOM 587 C C . ALA A 1 71 ? -12.879 7.561 7.233 1.00 98.06 71 ALA A C 1
ATOM 589 O O . ALA A 1 71 ? -12.962 7.097 8.373 1.00 98.06 71 ALA A O 1
ATOM 590 N N . PHE A 1 72 ? -12.040 7.069 6.320 1.00 97.69 72 PHE A N 1
ATOM 591 C CA . PHE A 1 72 ? -11.160 5.923 6.530 1.00 97.69 72 PHE A CA 1
ATOM 592 C C . PHE A 1 72 ? -10.177 6.151 7.690 1.00 97.69 72 PHE A C 1
ATOM 594 O O . PHE A 1 72 ? -10.108 5.352 8.624 1.00 97.69 72 PHE A O 1
ATOM 601 N N . GLU A 1 73 ? -9.435 7.262 7.670 1.00 97.56 73 GLU A N 1
ATOM 602 C CA . GLU A 1 73 ? -8.453 7.612 8.701 1.00 97.56 73 GLU A CA 1
ATOM 603 C C . GLU A 1 73 ? -9.130 7.902 10.043 1.00 97.56 73 GLU A C 1
ATOM 605 O O . GLU A 1 73 ? -8.642 7.454 11.082 1.00 97.56 73 GLU A O 1
ATOM 610 N N . LYS A 1 74 ? -10.281 8.588 10.043 1.00 98.12 74 LYS A N 1
ATOM 611 C CA . LYS A 1 74 ? -11.068 8.819 11.260 1.00 98.12 74 LYS A CA 1
ATOM 612 C C . LYS A 1 74 ? -11.469 7.498 11.918 1.00 98.12 74 LYS A C 1
ATOM 614 O O . LYS A 1 74 ? -11.213 7.338 13.111 1.00 98.12 74 LYS A O 1
ATOM 619 N N . CYS A 1 75 ? -12.048 6.568 11.158 1.00 98.31 75 CYS A N 1
ATOM 620 C CA . CYS A 1 75 ? -12.478 5.275 11.683 1.00 98.31 75 CYS A CA 1
ATOM 621 C C . CYS A 1 75 ? -11.293 4.501 12.279 1.00 98.31 75 CYS A C 1
ATOM 623 O O . CYS A 1 75 ? -11.302 4.131 13.453 1.00 98.31 75 CYS A O 1
ATOM 625 N N . LEU A 1 76 ? -10.215 4.322 11.510 1.00 97.62 76 LEU A N 1
ATOM 626 C CA . LEU A 1 76 ? -9.086 3.513 11.968 1.00 97.62 76 LEU A CA 1
ATOM 627 C C . LEU A 1 76 ? -8.315 4.154 13.126 1.00 97.62 76 LEU A C 1
ATOM 629 O O . LEU A 1 76 ? -7.965 3.465 14.082 1.00 97.62 76 LEU A O 1
ATOM 633 N N . VAL A 1 77 ? -8.027 5.453 13.050 1.00 97.12 77 VAL A N 1
ATOM 634 C CA . VAL A 1 77 ? -7.128 6.114 14.006 1.00 97.12 77 VAL A CA 1
ATOM 635 C C . VAL A 1 77 ? -7.890 6.661 15.205 1.00 97.12 77 VAL A C 1
ATOM 637 O O . VAL A 1 77 ? -7.485 6.424 16.340 1.00 97.12 77 VAL A O 1
ATOM 640 N N . LYS A 1 78 ? -8.982 7.401 14.982 1.00 95.75 78 LYS A N 1
ATOM 641 C CA . LYS A 1 78 ? -9.682 8.103 16.069 1.00 95.75 78 LYS A CA 1
ATOM 642 C C . LYS A 1 78 ? -10.660 7.197 16.809 1.00 95.75 78 LYS A C 1
ATOM 644 O O . LYS A 1 78 ? -10.755 7.299 18.025 1.00 95.75 78 LYS A O 1
ATOM 649 N N . GLU A 1 79 ? -11.375 6.331 16.094 1.00 97.50 79 GLU A N 1
ATOM 650 C CA . GLU A 1 79 ? -12.418 5.485 16.691 1.00 97.50 79 GLU A CA 1
ATOM 651 C C . GLU A 1 79 ? -11.859 4.137 17.161 1.00 97.50 79 GLU A C 1
ATOM 653 O O . GLU A 1 79 ? -12.152 3.704 18.272 1.00 97.50 79 GLU A O 1
ATOM 658 N N . LEU A 1 80 ? -11.014 3.493 16.348 1.00 97.12 80 LEU A N 1
ATOM 659 C CA . LEU A 1 80 ? -10.420 2.190 16.675 1.00 97.12 80 LEU A CA 1
ATOM 660 C C . LEU A 1 80 ? -9.041 2.277 17.350 1.00 97.12 80 LEU A C 1
ATOM 662 O O . LEU A 1 80 ? -8.514 1.252 17.784 1.00 97.12 80 LEU A O 1
ATOM 666 N N . GLY A 1 81 ? -8.442 3.470 17.441 1.00 97.06 81 GLY A N 1
ATOM 667 C CA . GLY A 1 81 ? -7.151 3.679 18.106 1.00 97.06 81 GLY A CA 1
ATOM 668 C C . GLY A 1 81 ? -5.963 2.997 17.416 1.00 97.06 81 GLY A C 1
ATOM 669 O O . GLY A 1 81 ? -4.943 2.736 18.057 1.00 97.06 81 GLY A O 1
ATOM 670 N N . LEU A 1 82 ? -6.080 2.665 16.126 1.00 96.44 82 LEU A N 1
ATOM 671 C CA . LEU A 1 82 ? -5.046 1.948 15.387 1.00 96.44 82 LEU A CA 1
ATOM 672 C C . LEU A 1 82 ? -3.946 2.894 14.902 1.00 96.44 82 LEU A C 1
ATOM 674 O O . LEU A 1 82 ? -4.184 4.034 14.503 1.00 96.44 82 LEU A O 1
ATOM 678 N N . LYS A 1 83 ? -2.717 2.376 14.860 1.00 94.75 83 LYS A N 1
ATOM 679 C CA . LYS A 1 83 ? -1.597 3.029 14.177 1.00 94.75 83 LYS A CA 1
ATOM 680 C C . LYS A 1 83 ? -1.530 2.515 12.745 1.00 94.75 83 LYS A C 1
ATOM 682 O O . LYS A 1 83 ? -1.395 1.313 12.530 1.00 94.75 83 LYS A O 1
ATOM 687 N N . ILE A 1 84 ? -1.593 3.423 11.778 1.00 93.50 84 ILE A N 1
ATOM 688 C CA . ILE A 1 84 ? -1.531 3.088 10.352 1.00 93.50 84 ILE A CA 1
ATOM 689 C C . ILE A 1 84 ? -0.182 3.487 9.752 1.00 93.50 84 ILE A C 1
ATOM 691 O O . ILE A 1 84 ? 0.400 4.510 10.118 1.00 93.50 84 ILE A O 1
ATOM 695 N N . ARG A 1 85 ? 0.304 2.696 8.792 1.00 91.56 85 ARG A N 1
ATOM 696 C CA . ARG A 1 85 ? 1.494 3.010 7.995 1.00 91.56 85 ARG A CA 1
ATOM 697 C C . ARG A 1 85 ? 1.070 3.300 6.559 1.00 91.56 85 ARG A C 1
ATOM 699 O O . ARG A 1 85 ? 0.587 2.413 5.866 1.00 91.56 85 ARG A O 1
ATOM 706 N N . LYS A 1 86 ? 1.268 4.542 6.117 1.00 91.62 86 LYS A N 1
ATOM 707 C CA . LYS A 1 86 ? 1.002 4.978 4.738 1.00 91.62 86 LYS A CA 1
ATOM 708 C C . LYS A 1 86 ? 2.202 4.585 3.871 1.00 91.62 86 LYS A C 1
ATOM 710 O O . LYS A 1 86 ? 3.334 4.928 4.210 1.00 91.62 86 LYS A O 1
ATOM 715 N N . GLN A 1 87 ? 1.977 3.859 2.780 1.00 88.19 87 GLN A N 1
ATOM 716 C CA . GLN A 1 87 ? 3.044 3.437 1.872 1.00 88.19 87 GLN A CA 1
ATOM 717 C C . GLN A 1 87 ? 2.528 3.354 0.434 1.00 88.19 87 GLN A C 1
ATOM 719 O O . GLN A 1 87 ? 1.392 2.949 0.198 1.00 88.19 87 GLN A O 1
ATOM 724 N N . ILE A 1 88 ? 3.383 3.704 -0.530 1.00 85.62 88 ILE A N 1
ATOM 725 C CA . ILE A 1 88 ? 3.172 3.339 -1.933 1.00 85.62 88 ILE A CA 1
ATOM 726 C C . ILE A 1 88 ? 3.595 1.881 -2.078 1.00 85.62 88 ILE A C 1
ATOM 728 O O . ILE A 1 88 ? 4.778 1.564 -1.940 1.00 85.62 88 ILE A O 1
ATOM 732 N N . PHE A 1 89 ? 2.629 0.997 -2.309 1.00 80.25 89 PHE A N 1
ATOM 733 C CA . PHE A 1 89 ? 2.915 -0.417 -2.500 1.00 80.25 89 PHE A CA 1
ATOM 734 C C . PHE A 1 89 ? 3.645 -0.607 -3.841 1.00 80.25 89 PHE A C 1
ATOM 736 O O . PHE A 1 89 ? 3.113 -0.193 -4.872 1.00 80.25 89 PHE A O 1
ATOM 743 N N . PRO A 1 90 ? 4.862 -1.183 -3.852 1.00 67.44 90 PRO A N 1
ATOM 744 C CA . PRO A 1 90 ? 5.619 -1.382 -5.086 1.00 67.44 90 PRO A CA 1
ATOM 745 C C . PRO A 1 90 ? 5.035 -2.509 -5.947 1.00 67.44 90 PRO A C 1
ATOM 747 O O . PRO A 1 90 ? 5.338 -2.587 -7.135 1.00 67.44 90 PRO A O 1
ATOM 750 N N . GLY A 1 91 ? 4.194 -3.373 -5.366 1.00 66.25 91 GLY A N 1
ATOM 751 C CA . GLY A 1 91 ? 3.469 -4.392 -6.113 1.00 66.25 91 GLY A CA 1
ATOM 752 C C . GLY A 1 91 ? 2.389 -3.771 -6.998 1.00 66.25 91 GLY A C 1
ATOM 753 O O . GLY A 1 91 ? 1.685 -2.836 -6.613 1.00 66.25 91 GLY A O 1
ATOM 754 N N . GLY A 1 92 ? 2.262 -4.288 -8.216 1.00 76.31 92 GLY A N 1
ATOM 755 C CA . GLY A 1 92 ? 1.244 -3.847 -9.159 1.00 76.31 92 GLY A CA 1
ATOM 756 C C . GLY A 1 92 ? -0.129 -4.388 -8.777 1.00 76.31 92 GLY A C 1
ATOM 757 O O . GLY A 1 92 ? -0.502 -5.450 -9.257 1.00 76.31 92 GLY A O 1
ATOM 758 N N . THR A 1 93 ? -0.873 -3.670 -7.934 1.00 88.31 93 THR A N 1
ATOM 759 C CA . THR A 1 93 ? -2.264 -4.026 -7.610 1.00 88.31 93 THR A CA 1
ATOM 760 C C . THR A 1 93 ? -3.235 -3.566 -8.697 1.00 88.31 93 THR A C 1
ATOM 762 O O . THR A 1 93 ? -2.988 -2.580 -9.406 1.00 88.31 93 THR A O 1
ATOM 765 N N . ASP A 1 94 ? -4.405 -4.204 -8.751 1.00 91.94 94 ASP A N 1
ATOM 766 C CA . ASP A 1 94 ? -5.487 -3.825 -9.668 1.00 91.94 94 ASP A CA 1
ATOM 767 C C . ASP A 1 94 ? -6.063 -2.430 -9.391 1.00 91.94 94 ASP A C 1
ATOM 769 O O . ASP A 1 94 ? -6.704 -1.830 -10.257 1.00 91.94 94 ASP A O 1
ATOM 773 N N . SER A 1 95 ? -5.745 -1.828 -8.237 1.00 92.56 95 SER A N 1
ATOM 774 C CA . SER A 1 95 ? -6.089 -0.435 -7.932 1.00 92.56 95 SER A CA 1
ATOM 775 C C . SER A 1 95 ? -5.571 0.547 -8.983 1.00 92.56 95 SER A C 1
ATOM 777 O O . SER A 1 95 ? -6.107 1.647 -9.093 1.00 92.56 95 SER A O 1
ATOM 779 N N . ARG A 1 96 ? -4.529 0.209 -9.759 1.00 89.88 96 ARG A N 1
ATOM 780 C CA . ARG A 1 96 ? -4.092 1.050 -10.889 1.00 89.88 96 ARG A CA 1
ATOM 781 C C . ARG A 1 96 ? -5.147 1.127 -11.999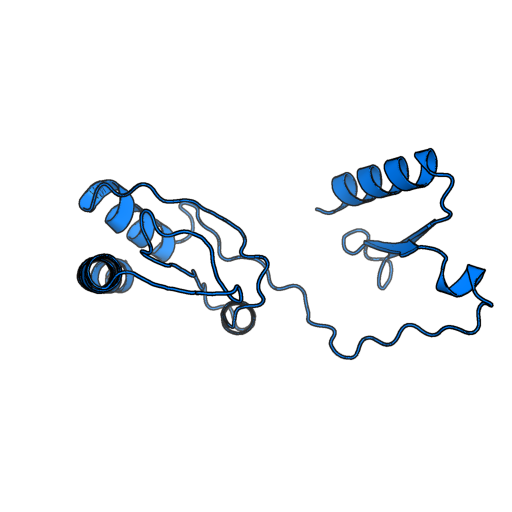 1.00 89.88 96 ARG A C 1
ATOM 783 O O . ARG A 1 96 ? -5.315 2.195 -12.571 1.00 89.88 96 ARG A O 1
ATOM 790 N N . HIS A 1 97 ? -5.878 0.046 -12.266 1.00 92.00 97 HIS A N 1
ATOM 791 C CA . HIS A 1 97 ? -6.918 0.010 -13.296 1.00 92.00 97 HIS A CA 1
ATOM 792 C C . HIS A 1 97 ? -8.163 0.779 -12.836 1.00 92.00 97 HIS A C 1
ATOM 794 O O . HIS A 1 97 ? -8.719 1.570 -13.591 1.00 92.00 97 HIS A O 1
ATOM 800 N N . ILE A 1 98 ? -8.526 0.651 -11.557 1.00 95.06 98 ILE A N 1
ATOM 801 C CA . ILE A 1 98 ? -9.626 1.415 -10.949 1.00 95.06 98 ILE A CA 1
ATOM 802 C C . ILE A 1 98 ? -9.321 2.922 -10.931 1.00 95.06 98 ILE A C 1
ATOM 804 O O . ILE A 1 98 ? -10.142 3.736 -11.353 1.00 95.06 98 ILE A O 1
ATOM 808 N N . ARG A 1 99 ? -8.102 3.310 -10.532 1.00 94.38 99 ARG A N 1
ATOM 809 C CA . ARG A 1 99 ? -7.668 4.717 -10.581 1.00 94.38 99 ARG A CA 1
ATOM 810 C C . ARG A 1 99 ? -7.581 5.255 -12.007 1.00 94.38 99 ARG A C 1
ATOM 812 O O . ARG A 1 99 ? -7.838 6.436 -12.214 1.00 94.38 99 ARG A O 1
ATOM 819 N N . HIS A 1 100 ? -7.248 4.411 -12.985 1.00 93.31 100 HIS A N 1
ATOM 820 C CA . HIS A 1 100 ? -7.195 4.811 -14.392 1.00 93.31 100 HIS A CA 1
ATOM 821 C C . HIS A 1 100 ? -8.558 5.289 -14.911 1.00 93.31 100 HIS A C 1
ATOM 823 O O . HIS A 1 100 ? -8.608 6.248 -15.675 1.00 93.31 100 HIS A O 1
ATOM 829 N N . VAL A 1 101 ? -9.659 4.689 -14.446 1.00 95.06 101 VAL A N 1
ATOM 830 C CA . VAL A 1 101 ? -11.027 5.119 -14.794 1.00 95.06 101 VAL A CA 1
ATOM 831 C C . VAL A 1 101 ? -11.571 6.232 -13.884 1.00 95.06 101 VAL A C 1
ATOM 833 O O . VAL A 1 101 ? -12.756 6.545 -13.926 1.00 95.06 101 VAL A O 1
ATOM 836 N N . GLY A 1 102 ? -10.716 6.849 -13.061 1.00 93.88 102 GLY A N 1
ATOM 837 C CA . GLY A 1 102 ? -11.064 8.002 -12.226 1.00 93.88 102 GLY A CA 1
ATOM 838 C C . GLY A 1 102 ? -11.648 7.667 -10.852 1.00 93.88 102 GLY A C 1
ATOM 839 O O . GLY A 1 102 ? -12.022 8.583 -10.123 1.00 93.88 102 GLY A O 1
ATOM 840 N N . ILE A 1 103 ? -11.705 6.390 -10.462 1.00 94.88 103 ILE A N 1
ATOM 841 C CA . ILE A 1 103 ? -12.238 5.979 -9.158 1.00 94.88 103 ILE A CA 1
ATOM 842 C C . ILE A 1 103 ? -11.087 5.914 -8.135 1.00 94.88 103 ILE A C 1
ATOM 844 O O . ILE A 1 103 ? -10.106 5.196 -8.358 1.00 94.88 103 ILE A O 1
ATOM 848 N N . PRO A 1 104 ? -11.158 6.640 -7.001 1.00 93.88 104 PRO A N 1
ATOM 849 C CA . PRO A 1 104 ? -10.137 6.549 -5.963 1.00 93.88 104 PRO A CA 1
ATOM 850 C C . PRO A 1 104 ? -10.113 5.139 -5.358 1.00 93.88 104 PRO A C 1
ATOM 852 O O . PRO A 1 104 ? -11.153 4.542 -5.101 1.00 93.88 104 PRO A O 1
ATOM 855 N N . SER A 1 105 ? -8.918 4.598 -5.116 1.00 94.50 105 SER A N 1
ATOM 856 C CA . SER A 1 105 ? -8.739 3.246 -4.587 1.00 94.50 105 SER A CA 1
ATOM 857 C C . SER A 1 105 ? -7.610 3.221 -3.565 1.00 94.50 105 SER A C 1
ATOM 859 O O . SER A 1 105 ? -6.503 3.695 -3.830 1.00 94.50 105 SER A O 1
ATOM 861 N N . ILE A 1 106 ? -7.903 2.662 -2.392 1.00 93.56 106 ILE A N 1
ATOM 862 C CA . ILE A 1 106 ? -6.972 2.540 -1.271 1.00 93.56 106 ILE A CA 1
ATOM 863 C C . ILE A 1 106 ? -6.881 1.062 -0.901 1.00 93.56 106 ILE A C 1
ATOM 865 O O . ILE A 1 106 ? -7.892 0.428 -0.614 1.00 93.56 106 ILE A O 1
ATOM 869 N N . GLY A 1 107 ? -5.664 0.520 -0.925 1.00 93.00 107 GLY A N 1
ATOM 870 C CA . GLY A 1 107 ? -5.382 -0.814 -0.406 1.00 93.00 107 GLY A CA 1
ATOM 871 C C . GLY A 1 107 ? -5.173 -0.768 1.105 1.00 93.00 107 GLY A C 1
ATOM 872 O O . GLY A 1 107 ? -4.499 0.132 1.610 1.00 93.00 107 GLY A O 1
ATOM 873 N N . PHE A 1 108 ? -5.726 -1.742 1.822 1.00 94.44 108 PHE A N 1
ATOM 874 C CA . PHE A 1 108 ? -5.577 -1.853 3.267 1.00 94.44 108 PHE A CA 1
ATOM 875 C C . PHE A 1 108 ? -5.529 -3.311 3.706 1.00 94.44 108 PHE A C 1
ATOM 877 O O . PHE A 1 108 ? -6.360 -4.123 3.307 1.00 94.44 108 PHE A O 1
ATOM 884 N N . SER A 1 109 ? -4.572 -3.627 4.571 1.00 92.56 109 SER A N 1
ATOM 885 C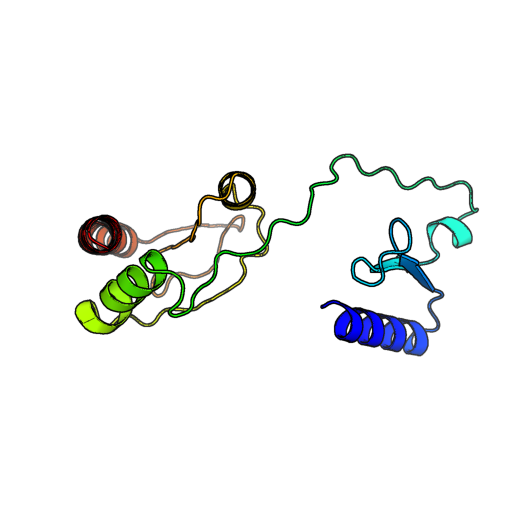 CA . SER A 1 109 ? -4.418 -4.963 5.136 1.00 92.56 109 SER A CA 1
ATOM 886 C C . SER A 1 109 ? -4.312 -4.844 6.656 1.00 92.56 109 SER A C 1
ATOM 888 O O . SER A 1 109 ? -3.289 -4.358 7.146 1.00 92.56 109 SER A O 1
ATOM 890 N N . PRO A 1 110 ? -5.323 -5.280 7.429 1.00 95.00 110 PRO A N 1
ATOM 891 C CA . PRO A 1 110 ? -5.306 -5.232 8.893 1.00 95.00 110 PRO A CA 1
ATOM 892 C C . PRO A 1 110 ? -4.444 -6.357 9.505 1.00 95.00 110 PRO A C 1
ATOM 894 O O . PRO A 1 110 ? -4.838 -7.020 10.458 1.00 95.00 110 PRO A O 1
ATOM 897 N N . MET A 1 111 ? -3.242 -6.577 8.965 1.00 93.88 111 MET A N 1
ATOM 898 C CA . MET A 1 111 ? -2.308 -7.633 9.381 1.00 93.88 111 MET A CA 1
ATOM 899 C C . MET A 1 111 ? -1.364 -7.122 10.478 1.00 93.88 111 MET A C 1
ATOM 901 O O . MET A 1 111 ? -0.147 -7.030 10.309 1.00 93.88 111 MET A O 1
ATOM 905 N N . ILE A 1 112 ? -1.948 -6.698 11.599 1.00 91.81 112 ILE A N 1
ATOM 906 C CA . ILE A 1 112 ? -1.218 -6.082 12.714 1.00 91.81 112 ILE A CA 1
ATOM 907 C C . ILE A 1 112 ? -0.218 -7.096 13.291 1.00 91.81 112 ILE A C 1
ATOM 909 O O . ILE A 1 112 ? -0.561 -8.253 13.516 1.00 91.81 112 ILE A O 1
ATOM 913 N N . ASN A 1 113 ? 1.024 -6.664 13.538 1.00 89.81 113 ASN A N 1
ATOM 914 C CA . ASN A 1 113 ? 2.102 -7.496 14.095 1.00 89.81 113 ASN A CA 1
ATOM 915 C C . ASN A 1 113 ? 2.378 -8.799 13.311 1.00 89.81 113 ASN A C 1
ATOM 917 O O . ASN A 1 113 ? 2.849 -9.780 13.888 1.00 89.81 113 ASN A O 1
ATOM 921 N N . THR A 1 114 ? 2.093 -8.811 12.005 1.00 94.44 114 THR A N 1
ATOM 922 C CA . THR A 1 114 ? 2.391 -9.932 11.102 1.00 94.44 114 THR A CA 1
ATOM 923 C C . THR A 1 114 ? 3.625 -9.594 10.256 1.00 94.44 114 THR A C 1
ATOM 925 O O . THR A 1 114 ? 3.717 -8.466 9.759 1.00 94.44 114 THR A O 1
ATOM 928 N N . PRO A 1 115 ? 4.599 -10.512 10.109 1.00 94.00 115 PRO A N 1
ATOM 929 C CA . PRO A 1 115 ? 5.745 -10.292 9.231 1.00 94.00 115 PRO A CA 1
ATOM 930 C C . PRO A 1 115 ? 5.305 -10.147 7.766 1.00 94.00 115 PRO A C 1
ATOM 932 O O . PRO A 1 115 ? 4.301 -10.713 7.341 1.00 94.00 115 PRO A O 1
ATOM 935 N N . VAL A 1 116 ? 6.065 -9.385 6.979 1.00 91.00 116 VAL A N 1
ATOM 936 C CA . VAL A 1 116 ? 5.817 -9.245 5.538 1.00 91.00 116 VAL A CA 1
ATOM 937 C C . VAL A 1 116 ? 6.443 -10.443 4.826 1.00 91.00 116 VAL A C 1
ATOM 939 O O . VAL A 1 116 ? 7.643 -10.430 4.581 1.00 91.00 116 VAL A O 1
ATOM 942 N N . LEU A 1 117 ? 5.633 -11.460 4.527 1.00 93.75 117 LEU A N 1
ATOM 943 C CA . LEU A 1 117 ? 6.053 -12.714 3.877 1.00 93.75 117 LEU A CA 1
ATOM 944 C C . LEU A 1 117 ? 5.380 -12.937 2.513 1.00 93.75 117 LEU A C 1
ATOM 946 O O . LEU A 1 117 ? 5.320 -14.064 2.038 1.00 93.75 117 LEU A O 1
ATOM 950 N N . LEU A 1 118 ? 4.835 -11.883 1.892 1.00 90.31 118 LEU A N 1
ATOM 951 C CA . LEU A 1 118 ? 4.172 -12.004 0.589 1.00 90.31 118 LEU A CA 1
ATOM 952 C C . LEU A 1 118 ? 5.140 -12.606 -0.443 1.00 90.31 118 LEU A C 1
ATOM 954 O O . LEU A 1 118 ? 6.193 -12.023 -0.704 1.00 90.31 118 LEU A O 1
ATOM 958 N N . HIS A 1 119 ? 4.767 -13.754 -1.016 1.00 92.38 119 HIS A N 1
ATOM 959 C CA . HIS A 1 119 ? 5.584 -14.538 -1.957 1.00 92.38 119 HIS A CA 1
ATOM 960 C C . HIS A 1 119 ? 6.883 -15.129 -1.377 1.00 92.38 119 HIS A C 1
ATOM 962 O O . HIS A 1 119 ? 7.779 -15.485 -2.147 1.00 92.38 119 HIS A O 1
ATOM 968 N N . ASP A 1 120 ? 7.011 -15.229 -0.055 1.00 95.44 120 ASP A N 1
ATOM 969 C CA . ASP A 1 120 ? 8.156 -15.878 0.589 1.00 95.44 120 ASP A CA 1
ATOM 970 C C . ASP A 1 120 ? 7.805 -17.298 1.069 1.00 95.44 120 ASP A C 1
ATOM 972 O O . ASP A 1 120 ? 6.655 -17.741 1.032 1.00 95.44 120 ASP A O 1
ATOM 976 N N . HIS A 1 121 ? 8.820 -18.036 1.510 1.00 96.19 121 HIS A N 1
ATOM 977 C CA . HIS A 1 121 ? 8.667 -19.349 2.123 1.00 96.19 121 HIS A CA 1
ATOM 978 C C . HIS A 1 121 ? 7.904 -19.231 3.445 1.00 96.19 121 HIS A C 1
ATOM 980 O O . HIS A 1 121 ? 8.056 -18.253 4.179 1.00 96.19 121 HIS A O 1
ATOM 986 N N . ASP A 1 122 ? 7.104 -20.252 3.755 1.00 96.12 122 ASP A N 1
ATOM 987 C CA . ASP A 1 122 ? 6.303 -20.325 4.981 1.00 96.12 122 ASP A CA 1
ATOM 988 C C . ASP A 1 122 ? 5.392 -19.097 5.201 1.00 96.12 122 ASP A C 1
ATOM 990 O O . ASP A 1 122 ? 5.150 -18.689 6.338 1.00 96.12 122 ASP A O 1
ATOM 994 N N . GLU A 1 123 ? 4.870 -18.499 4.121 1.00 97.00 123 GLU A N 1
ATOM 995 C CA . GLU A 1 123 ? 3.879 -17.419 4.191 1.00 97.00 123 GLU A CA 1
ATOM 996 C C . GLU A 1 123 ? 2.683 -17.829 5.071 1.00 97.00 123 GLU A C 1
ATOM 998 O O . GLU A 1 123 ? 2.040 -18.858 4.848 1.00 97.00 123 GLU A O 1
ATOM 1003 N N . PHE A 1 124 ? 2.367 -17.011 6.082 1.00 96.25 124 PHE A N 1
ATOM 1004 C CA . PHE A 1 124 ? 1.267 -17.283 7.003 1.00 96.25 124 PHE A CA 1
ATOM 1005 C C . PHE A 1 124 ? 0.554 -16.012 7.468 1.00 96.25 124 PHE A C 1
ATOM 1007 O O . PHE A 1 124 ? 1.115 -14.917 7.513 1.00 96.25 124 PHE A O 1
ATOM 1014 N N . LEU A 1 125 ? -0.682 -16.200 7.928 1.00 96.81 125 LEU A N 1
ATOM 1015 C CA . LEU A 1 125 ? -1.446 -15.222 8.692 1.00 96.81 125 LEU A CA 1
ATOM 1016 C C . LEU A 1 125 ? -2.076 -15.932 9.889 1.00 96.81 125 LEU A C 1
ATOM 1018 O O . LEU A 1 125 ? -2.679 -16.995 9.745 1.00 96.81 125 LEU A O 1
ATOM 1022 N N . LYS A 1 126 ? -1.941 -15.359 11.088 1.00 97.31 126 LYS A N 1
ATOM 1023 C CA . LYS A 1 126 ? -2.559 -15.954 12.276 1.00 97.31 126 LYS A CA 1
ATOM 1024 C C . LYS A 1 126 ? -4.081 -15.801 12.218 1.00 97.31 126 LYS A C 1
ATOM 1026 O O . LYS A 1 126 ? -4.587 -14.744 11.841 1.00 97.31 126 LYS A O 1
ATOM 1031 N N . ALA A 1 127 ? -4.808 -16.838 12.631 1.00 97.38 127 ALA A N 1
ATOM 1032 C CA . ALA A 1 127 ? -6.271 -16.854 12.573 1.00 97.38 127 ALA A CA 1
ATOM 1033 C C . ALA A 1 127 ? -6.918 -15.728 13.400 1.00 97.38 127 ALA A C 1
ATOM 1035 O O . ALA A 1 127 ? -7.869 -15.101 12.945 1.00 97.38 127 ALA A O 1
ATOM 1036 N N . ASP A 1 128 ? -6.374 -15.418 14.577 1.00 97.25 128 ASP A N 1
ATOM 1037 C CA . ASP A 1 128 ? -6.815 -14.297 15.415 1.00 97.25 128 ASP A CA 1
ATOM 1038 C C . ASP A 1 128 ? -6.628 -12.940 14.717 1.00 97.25 128 ASP A C 1
ATOM 1040 O O . ASP A 1 128 ? -7.501 -12.079 14.780 1.00 97.25 128 ASP A O 1
ATOM 1044 N N . THR A 1 129 ? -5.523 -12.768 13.989 1.00 96.94 129 THR A N 1
ATOM 1045 C CA . THR A 1 129 ? -5.238 -11.559 13.207 1.00 96.94 129 THR A CA 1
ATOM 1046 C C . THR A 1 129 ? -6.200 -11.436 12.028 1.00 96.94 129 THR A C 1
ATOM 1048 O O . THR A 1 129 ? -6.727 -10.354 11.778 1.00 96.94 129 THR A O 1
ATOM 1051 N N . TYR A 1 130 ? -6.478 -12.544 11.335 1.00 96.31 130 TYR A N 1
ATOM 1052 C CA . TYR A 1 130 ? -7.483 -12.589 10.273 1.00 96.31 130 TYR A CA 1
ATOM 1053 C C . TYR A 1 130 ? -8.873 -12.197 10.795 1.00 96.31 130 TYR A C 1
ATOM 1055 O O . TYR A 1 130 ? -9.496 -11.286 10.252 1.00 96.31 130 TYR A O 1
ATOM 1063 N N . LEU A 1 131 ? -9.327 -12.824 11.887 1.00 97.69 131 LEU A N 1
ATOM 1064 C CA . LEU A 1 131 ? -10.634 -12.550 12.494 1.00 97.69 131 LEU A CA 1
ATOM 1065 C C . LEU A 1 131 ? -10.733 -11.107 12.999 1.00 97.69 131 LEU A C 1
ATOM 1067 O O . LEU A 1 131 ? -11.721 -10.428 12.731 1.00 97.69 131 LEU A O 1
ATOM 1071 N N . ARG A 1 132 ? -9.675 -10.586 13.630 1.00 97.12 132 ARG A N 1
ATOM 1072 C CA . ARG A 1 132 ? -9.606 -9.170 14.008 1.00 97.12 132 ARG A CA 1
ATOM 1073 C C . ARG A 1 132 ? -9.690 -8.248 12.790 1.00 97.12 132 ARG A C 1
ATOM 1075 O O . ARG A 1 132 ? -10.280 -7.173 12.865 1.00 97.12 132 ARG A O 1
ATOM 1082 N N . GLY A 1 133 ? -9.109 -8.656 11.667 1.00 97.19 133 GLY A N 1
ATOM 1083 C CA . GLY A 1 133 ? -9.236 -7.952 10.398 1.00 97.19 133 GLY A CA 1
ATOM 1084 C C . GLY A 1 133 ? -10.684 -7.839 9.928 1.00 97.19 133 GLY A C 1
ATOM 1085 O O . GLY A 1 133 ? -11.092 -6.758 9.502 1.00 97.19 133 GLY A O 1
ATOM 1086 N N . VAL A 1 134 ? -11.469 -8.912 10.066 1.00 97.75 134 VAL A N 1
ATOM 1087 C CA . VAL A 1 134 ? -12.908 -8.910 9.754 1.00 97.75 134 VAL A CA 1
ATOM 1088 C C . VAL A 1 134 ? -13.643 -7.885 10.620 1.00 97.75 134 VAL A C 1
ATOM 1090 O O . VAL A 1 134 ? -14.314 -7.015 10.071 1.00 97.75 134 VAL A O 1
ATOM 1093 N N . GLU A 1 135 ? -13.433 -7.896 11.941 1.00 98.06 135 GLU A N 1
ATOM 1094 C CA . GLU A 1 135 ? -14.049 -6.924 12.865 1.00 98.06 135 GLU A CA 1
ATOM 1095 C C . GLU A 1 135 ? -13.713 -5.466 12.501 1.00 98.06 135 GLU A C 1
ATOM 1097 O O . GLU A 1 135 ? -14.552 -4.570 12.609 1.00 98.06 135 GLU A O 1
ATOM 1102 N N . ILE A 1 136 ? -12.476 -5.204 12.060 1.00 98.25 136 ILE A N 1
ATOM 1103 C CA . ILE A 1 136 ? -12.061 -3.870 11.606 1.00 98.25 136 ILE A CA 1
ATOM 1104 C C . ILE A 1 136 ? -12.825 -3.484 10.334 1.00 98.25 136 ILE A C 1
ATOM 1106 O O . ILE A 1 136 ? -13.336 -2.366 10.246 1.00 98.25 136 ILE A O 1
ATOM 1110 N N . TYR A 1 137 ? -12.939 -4.393 9.364 1.00 98.12 137 TYR A N 1
ATOM 1111 C CA . TYR A 1 137 ? -13.678 -4.145 8.125 1.00 98.12 137 TYR A CA 1
ATOM 1112 C C . TYR A 1 137 ? -15.177 -3.915 8.355 1.00 98.12 137 TYR A C 1
ATOM 1114 O O . TYR A 1 137 ? -15.752 -3.040 7.706 1.00 98.12 137 TYR A O 1
ATOM 1122 N N . GLU A 1 138 ? -15.794 -4.608 9.314 1.00 98.19 138 GLU A N 1
ATOM 1123 C CA . GLU A 1 138 ? -17.197 -4.393 9.701 1.00 98.19 138 GLU A CA 1
ATOM 1124 C C . GLU A 1 138 ? -17.471 -2.970 10.209 1.00 98.19 138 GLU A C 1
ATOM 1126 O O . GLU A 1 138 ? -18.586 -2.469 10.073 1.00 98.19 138 GLU A O 1
ATOM 1131 N N . LYS A 1 139 ? -16.467 -2.293 10.780 1.00 98.31 139 LYS A N 1
ATOM 1132 C CA . LYS A 1 139 ? -16.563 -0.875 11.169 1.00 98.31 139 LYS A CA 1
ATOM 1133 C C . LYS A 1 139 ? -16.180 0.064 10.031 1.00 98.31 139 LYS A C 1
ATOM 1135 O O . LYS A 1 139 ? -16.839 1.080 9.818 1.00 98.31 139 LYS A O 1
ATOM 1140 N N . LEU A 1 140 ? -15.141 -0.295 9.284 1.00 98.19 140 LEU A N 1
ATOM 1141 C CA . LEU A 1 140 ? -14.565 0.539 8.238 1.00 98.19 140 LEU A CA 1
ATOM 1142 C C . LEU A 1 140 ? -15.489 0.701 7.026 1.00 98.19 140 LEU A C 1
ATOM 1144 O O . LEU A 1 140 ? -15.638 1.814 6.528 1.00 98.19 140 LEU A O 1
ATOM 1148 N N . ILE A 1 141 ? -16.115 -0.382 6.552 1.00 98.06 141 ILE A N 1
ATOM 1149 C CA . ILE A 1 141 ? -16.972 -0.338 5.358 1.00 98.06 141 ILE A CA 1
ATOM 1150 C C . ILE A 1 141 ? -18.144 0.637 5.567 1.00 98.06 141 ILE A C 1
ATOM 1152 O O . ILE A 1 141 ? -18.277 1.556 4.757 1.00 98.06 141 ILE A O 1
ATOM 1156 N N . PRO A 1 142 ? -18.946 0.547 6.651 1.00 98.25 142 PRO A N 1
ATOM 1157 C CA . PRO A 1 142 ? -19.996 1.531 6.910 1.00 98.25 142 PRO A CA 1
ATOM 1158 C C . PRO A 1 142 ? -19.467 2.957 7.079 1.00 98.25 142 PRO A C 1
ATOM 1160 O O . PRO A 1 142 ? -20.120 3.894 6.628 1.00 98.25 142 PRO A O 1
ATOM 1163 N N . ALA A 1 143 ? -18.304 3.144 7.710 1.00 97.94 143 ALA A N 1
ATOM 1164 C CA . ALA A 1 143 ? -17.727 4.475 7.889 1.00 97.94 143 ALA A CA 1
ATOM 1165 C C . ALA A 1 143 ? -17.398 5.145 6.545 1.00 97.94 143 ALA A C 1
ATOM 1167 O O . ALA A 1 143 ? -17.680 6.324 6.370 1.00 97.94 143 ALA A O 1
ATOM 1168 N N . VAL A 1 144 ? -16.847 4.391 5.588 1.00 97.12 144 VAL A N 1
ATOM 1169 C CA . VAL A 1 144 ? -16.492 4.905 4.254 1.00 97.12 144 VAL A CA 1
ATOM 1170 C C . VAL A 1 144 ? -17.720 5.068 3.354 1.00 97.12 144 VAL A C 1
ATOM 1172 O O . VAL A 1 144 ? -17.772 6.012 2.573 1.00 97.12 144 VAL A O 1
ATOM 1175 N N . VAL A 1 145 ? -18.714 4.179 3.455 1.00 96.75 145 VAL A N 1
ATOM 1176 C CA . VAL A 1 145 ? -19.962 4.272 2.669 1.00 96.75 145 VAL A CA 1
ATOM 1177 C C . VAL A 1 145 ? -20.809 5.484 3.074 1.00 96.75 145 VAL A C 1
ATOM 1179 O O . VAL A 1 145 ? -21.494 6.048 2.228 1.00 96.75 145 VAL A O 1
ATOM 1182 N N . ASN A 1 146 ? -20.749 5.900 4.342 1.00 94.12 146 ASN A N 1
ATOM 1183 C CA . ASN A 1 146 ? -21.476 7.063 4.866 1.00 94.12 146 ASN A CA 1
ATOM 1184 C C . ASN A 1 146 ? -20.646 8.365 4.858 1.00 94.12 146 ASN A C 1
ATOM 1186 O O . ASN A 1 146 ? -20.968 9.289 5.609 1.00 94.12 146 ASN A O 1
ATOM 1190 N N . ALA A 1 147 ? -19.552 8.403 4.090 1.00 88.56 147 ALA A N 1
ATOM 1191 C CA . ALA A 1 147 ? -18.646 9.549 3.993 1.00 88.56 147 ALA A CA 1
ATOM 1192 C C . ALA A 1 147 ? -19.226 10.720 3.186 1.00 88.56 147 ALA A C 1
ATOM 1194 O O . ALA A 1 147 ? -19.994 10.470 2.229 1.00 88.56 147 ALA A O 1
#